Protein AF-F9ZCR3-F1 (afdb_monomer_lite)

Radius of gyration: 16.94 Å; chains: 1; bounding box: 32×31×44 Å

Structure (mmCIF, N/CA/C/O backbone):
data_AF-F9ZCR3-F1
#
_entry.id   AF-F9ZCR3-F1
#
loop_
_atom_site.group_PDB
_atom_site.id
_atom_site.type_symbol
_atom_site.label_atom_id
_atom_site.label_alt_id
_atom_site.label_comp_id
_atom_site.label_asym_id
_atom_site.label_entity_id
_atom_site.label_seq_id
_atom_site.pdbx_PDB_ins_code
_atom_site.Cartn_x
_atom_site.Cartn_y
_atom_site.Cartn_z
_atom_site.occupancy
_atom_site.B_iso_or_equiv
_atom_site.auth_seq_id
_atom_site.auth_comp_id
_atom_site.auth_asym_id
_atom_site.auth_atom_id
_atom_site.pdbx_PDB_model_num
ATOM 1 N N . MET A 1 1 ? -20.426 14.164 30.805 1.00 53.47 1 MET A N 1
ATOM 2 C CA . MET A 1 1 ? -19.012 14.555 30.975 1.00 53.47 1 MET A CA 1
ATOM 3 C C . MET A 1 1 ? -18.303 14.321 29.653 1.00 53.47 1 MET A C 1
ATOM 5 O O . MET A 1 1 ? -18.051 13.174 29.308 1.00 53.47 1 MET A O 1
ATOM 9 N N . THR A 1 2 ? -18.074 15.368 28.868 1.00 70.62 2 THR A N 1
ATOM 10 C CA . THR A 1 2 ? -17.246 15.297 27.658 1.00 70.62 2 THR A CA 1
ATOM 11 C C . THR A 1 2 ? -15.791 15.407 28.100 1.00 70.62 2 THR A C 1
ATOM 13 O O . THR A 1 2 ? -15.430 16.381 28.751 1.00 70.62 2 THR A O 1
ATOM 16 N N . LYS A 1 3 ? -14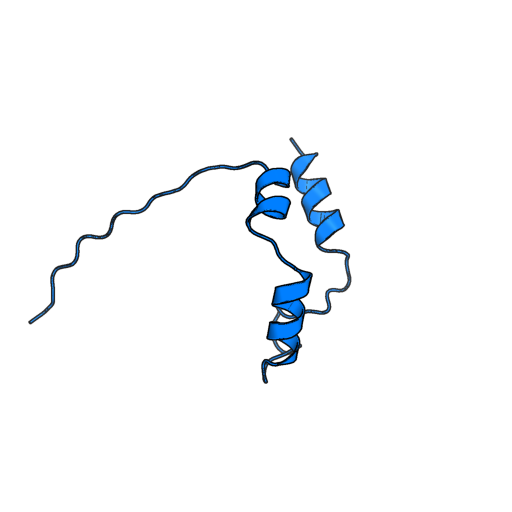.971 14.384 27.838 1.00 76.44 3 LYS A N 1
ATOM 17 C CA . LYS A 1 3 ? -13.525 14.493 28.062 1.00 76.44 3 LYS A CA 1
ATOM 18 C C . LYS A 1 3 ? -12.986 15.557 27.109 1.00 76.44 3 LYS A C 1
ATOM 20 O O . LYS A 1 3 ? -13.193 15.430 25.907 1.00 76.44 3 LYS A O 1
ATOM 25 N N . GLU A 1 4 ? -12.312 16.570 27.639 1.00 81.31 4 GLU A N 1
ATOM 26 C CA . GLU A 1 4 ? -11.479 17.448 26.822 1.00 81.31 4 GLU A CA 1
ATOM 27 C C . GLU A 1 4 ? -10.213 16.685 26.433 1.00 81.31 4 GLU A C 1
ATOM 29 O O . GLU A 1 4 ? -9.552 16.078 27.277 1.00 81.31 4 GLU A O 1
ATOM 34 N N . TYR A 1 5 ? -9.909 16.672 25.141 1.00 86.50 5 TYR A N 1
ATOM 35 C CA . TYR A 1 5 ? -8.682 16.113 24.598 1.00 86.50 5 TYR A CA 1
ATOM 36 C C . TYR A 1 5 ? -7.995 17.177 23.749 1.00 86.50 5 TYR A C 1
ATOM 38 O O . TYR A 1 5 ? -8.640 17.885 22.977 1.00 86.50 5 TYR A O 1
ATOM 46 N N . ILE A 1 6 ? -6.679 17.278 23.908 1.00 88.56 6 ILE A N 1
ATOM 47 C CA . ILE A 1 6 ? -5.822 18.097 23.056 1.00 88.56 6 ILE A CA 1
ATOM 48 C C . ILE A 1 6 ? -5.334 17.189 21.929 1.00 88.56 6 ILE A C 1
ATOM 50 O O . ILE A 1 6 ? -4.841 16.091 22.191 1.00 88.56 6 ILE A O 1
ATOM 54 N N . ILE A 1 7 ? -5.513 17.629 20.685 1.00 92.81 7 ILE A N 1
ATOM 55 C CA . ILE A 1 7 ? -5.017 16.937 19.493 1.00 92.81 7 ILE A CA 1
ATOM 56 C C . ILE A 1 7 ? -3.933 17.811 18.877 1.00 92.81 7 ILE A C 1
ATOM 58 O O . ILE A 1 7 ? -4.178 18.975 18.564 1.00 92.81 7 ILE A O 1
ATOM 62 N N . GLU A 1 8 ? -2.761 17.229 18.668 1.00 95.12 8 GLU A N 1
ATOM 63 C CA . GLU A 1 8 ? -1.658 17.835 17.929 1.00 95.12 8 GLU A CA 1
ATOM 64 C C . GLU A 1 8 ? -1.400 17.004 16.670 1.00 95.12 8 GLU A C 1
ATOM 66 O O . GLU A 1 8 ? -1.436 15.774 16.714 1.00 95.12 8 GLU A O 1
ATOM 71 N N . ASN A 1 9 ? -1.160 17.673 15.541 1.00 94.38 9 ASN A N 1
ATOM 72 C CA . ASN A 1 9 ? -0.891 17.021 14.262 1.00 94.38 9 ASN A CA 1
ATOM 73 C C . ASN A 1 9 ? 0.560 17.264 13.853 1.00 94.38 9 ASN A C 1
ATOM 75 O O . ASN A 1 9 ? 1.023 18.404 13.852 1.00 94.38 9 ASN A O 1
ATOM 79 N N . PHE A 1 10 ? 1.244 16.199 13.442 1.00 94.25 10 PHE A N 1
ATOM 80 C CA . PHE A 1 10 ? 2.612 16.253 12.937 1.00 94.25 10 PHE A CA 1
ATOM 81 C C . PHE A 1 10 ? 2.649 15.679 11.525 1.00 94.25 10 PHE A C 1
ATOM 83 O O . PHE A 1 10 ? 2.106 14.606 11.268 1.00 94.25 10 PHE A O 1
ATOM 90 N N . THR A 1 11 ? 3.306 16.390 10.614 1.00 94.44 11 THR A N 1
ATOM 91 C CA . THR A 1 11 ? 3.471 15.980 9.216 1.00 94.44 11 THR A CA 1
ATOM 92 C C . THR A 1 11 ? 4.898 16.255 8.769 1.00 94.44 11 THR A C 1
ATOM 94 O O . THR A 1 11 ? 5.456 17.298 9.108 1.00 94.44 11 THR A O 1
ATOM 97 N N . ALA A 1 12 ? 5.469 15.355 7.974 1.00 94.06 12 ALA A N 1
ATOM 98 C CA . ALA A 1 12 ? 6.769 15.528 7.338 1.00 94.06 12 ALA A CA 1
ATOM 99 C C . ALA A 1 12 ? 6.680 15.094 5.871 1.00 94.06 12 ALA A C 1
ATOM 101 O O . ALA A 1 12 ? 5.905 14.197 5.539 1.00 94.06 12 ALA A O 1
ATOM 102 N N . SER A 1 13 ? 7.463 15.738 5.006 1.00 93.69 13 SER A N 1
ATOM 103 C CA . SER A 1 13 ? 7.666 15.288 3.625 1.00 93.69 13 SER A CA 1
ATOM 104 C C . SER A 1 13 ? 8.892 14.380 3.577 1.00 93.69 13 SER A C 1
ATOM 106 O O . SER A 1 13 ? 9.903 14.703 4.198 1.00 93.69 13 SER A O 1
ATOM 108 N N . ILE A 1 14 ? 8.792 13.263 2.862 1.00 92.44 14 ILE A N 1
ATOM 109 C CA . ILE A 1 14 ? 9.884 12.310 2.627 1.00 92.44 14 ILE A CA 1
ATOM 110 C C . ILE A 1 14 ? 9.968 11.997 1.133 1.00 92.44 14 ILE A C 1
ATOM 112 O O . ILE A 1 14 ? 8.975 12.169 0.423 1.00 92.44 14 ILE A O 1
ATOM 116 N N . GLY A 1 15 ? 11.135 11.539 0.675 1.00 91.81 15 GLY A N 1
ATOM 117 C CA . GLY A 1 15 ? 11.292 10.992 -0.675 1.00 91.81 15 GLY A CA 1
ATOM 118 C C . GLY A 1 15 ? 10.484 9.706 -0.855 1.00 91.81 15 GLY A C 1
ATOM 119 O O . GLY A 1 15 ? 10.161 9.011 0.121 1.00 91.81 15 GLY A O 1
ATOM 120 N N . VAL A 1 16 ? 10.130 9.372 -2.096 1.00 91.81 16 VAL A N 1
ATOM 121 C CA . VAL A 1 16 ? 9.388 8.139 -2.382 1.00 91.81 16 VAL A CA 1
ATOM 122 C C . VAL A 1 16 ? 10.267 6.912 -2.126 1.00 91.81 16 VAL A C 1
ATOM 124 O O . VAL A 1 16 ? 9.763 5.885 -1.672 1.00 91.81 16 VAL A O 1
ATOM 127 N N . ASP A 1 17 ? 11.580 7.010 -2.328 1.00 91.81 17 ASP A N 1
ATOM 128 C CA . ASP A 1 17 ? 12.554 5.968 -1.987 1.00 91.81 17 ASP A CA 1
ATOM 129 C C . ASP A 1 17 ? 12.559 5.639 -0.479 1.00 91.81 17 ASP A C 1
ATOM 131 O O . ASP A 1 17 ? 12.522 4.470 -0.071 1.00 91.81 17 ASP A O 1
ATOM 135 N N . GLU A 1 18 ? 12.523 6.669 0.365 1.00 94.12 18 GLU A N 1
ATOM 136 C CA . GLU A 1 18 ? 12.409 6.540 1.812 1.00 94.12 18 GLU 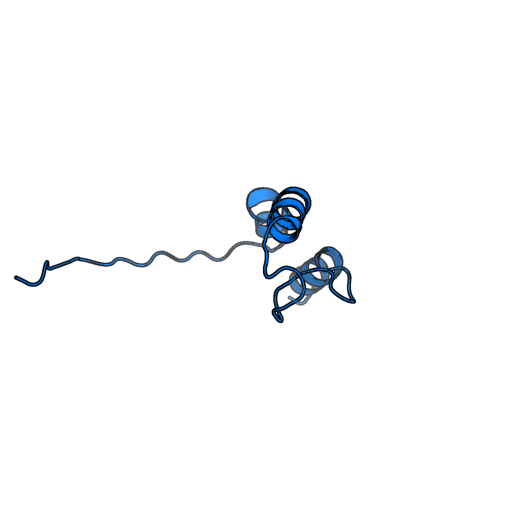A CA 1
ATOM 137 C C . GLU A 1 18 ? 11.055 5.931 2.201 1.00 94.12 18 GLU A C 1
ATOM 139 O O . GLU A 1 18 ? 10.995 5.018 3.030 1.00 94.12 18 GLU A O 1
ATOM 144 N N . TYR A 1 19 ? 9.968 6.380 1.566 1.00 92.31 19 TYR A N 1
ATOM 145 C CA . TYR A 1 19 ? 8.640 5.803 1.762 1.00 92.31 19 TYR A CA 1
ATOM 146 C C . TYR A 1 19 ? 8.617 4.300 1.446 1.00 92.31 19 TYR A C 1
ATOM 148 O O . TYR A 1 19 ? 8.162 3.495 2.268 1.00 92.31 19 TYR A O 1
ATOM 156 N N . ILE A 1 20 ? 9.144 3.914 0.279 1.00 91.38 20 ILE A N 1
ATOM 157 C CA . ILE A 1 20 ? 9.167 2.525 -0.182 1.00 91.38 20 ILE A CA 1
ATOM 158 C C . ILE A 1 20 ? 10.001 1.661 0.768 1.00 91.38 20 ILE A C 1
ATOM 160 O O . ILE A 1 20 ? 9.535 0.614 1.213 1.00 91.38 20 ILE A O 1
ATOM 164 N N . SER A 1 21 ? 11.213 2.106 1.105 1.00 92.75 21 SER A N 1
ATOM 165 C CA . SER A 1 21 ? 12.158 1.312 1.899 1.00 92.75 21 SER A CA 1
ATOM 166 C C . SER A 1 21 ? 11.745 1.147 3.362 1.00 92.75 21 SER A C 1
ATOM 168 O O . SER A 1 21 ? 11.975 0.086 3.945 1.00 92.75 21 SER A O 1
ATOM 170 N N . ARG A 1 22 ? 11.141 2.174 3.974 1.00 94.56 22 ARG A N 1
ATOM 171 C CA . ARG A 1 22 ? 10.855 2.181 5.418 1.00 94.56 22 ARG A CA 1
ATOM 172 C C . ARG A 1 22 ? 9.415 1.837 5.770 1.00 94.56 22 ARG A C 1
ATOM 174 O O . ARG A 1 22 ? 9.180 1.310 6.857 1.00 94.56 22 ARG A O 1
ATOM 181 N N . PHE A 1 23 ? 8.458 2.159 4.901 1.00 92.81 23 PHE A N 1
ATOM 182 C CA . PHE A 1 23 ? 7.036 2.138 5.256 1.00 92.81 23 PHE A CA 1
ATOM 183 C C . PHE A 1 23 ? 6.181 1.241 4.351 1.00 92.81 23 PHE A C 1
ATOM 185 O O . PHE A 1 23 ? 5.095 0.835 4.769 1.00 92.81 23 PHE A O 1
ATOM 192 N N . ARG A 1 24 ? 6.651 0.882 3.148 1.00 91.81 24 ARG A N 1
ATOM 193 C CA . ARG A 1 24 ? 5.881 0.093 2.173 1.00 91.81 24 ARG A CA 1
ATOM 194 C C . ARG A 1 24 ? 6.371 -1.357 2.060 1.00 91.81 24 ARG A C 1
ATOM 196 O O . ARG A 1 24 ? 7.026 -1.742 1.096 1.00 91.81 24 ARG A O 1
ATOM 203 N N . ASP A 1 25 ? 5.970 -2.201 3.008 1.00 93.50 25 ASP A N 1
ATOM 204 C CA . ASP A 1 25 ? 6.177 -3.660 2.930 1.00 93.50 25 ASP A CA 1
ATOM 205 C C . ASP A 1 25 ? 5.024 -4.353 2.179 1.00 93.50 25 ASP A C 1
ATOM 207 O O . ASP A 1 25 ? 4.138 -4.981 2.763 1.00 93.50 25 ASP A O 1
ATOM 211 N N . GLU A 1 26 ? 5.010 -4.202 0.855 1.00 91.75 26 GLU A N 1
ATOM 212 C CA . GLU A 1 26 ? 3.945 -4.731 -0.007 1.00 91.75 26 GLU A CA 1
ATOM 213 C C . GLU A 1 26 ? 3.717 -6.235 0.178 1.00 91.75 26 GLU A C 1
ATOM 215 O O . GLU A 1 26 ? 2.575 -6.675 0.321 1.00 91.75 26 GLU A O 1
ATOM 220 N N . LYS A 1 27 ? 4.797 -7.024 0.225 1.00 91.44 27 LYS A N 1
ATOM 221 C CA . LYS A 1 27 ? 4.707 -8.487 0.332 1.00 91.44 27 LYS A CA 1
ATOM 222 C C . LYS A 1 27 ? 3.977 -8.897 1.604 1.00 91.44 27 LYS A C 1
ATOM 224 O O . LYS A 1 27 ? 3.109 -9.765 1.556 1.00 91.44 27 LYS A O 1
ATOM 229 N N . ARG A 1 28 ? 4.289 -8.253 2.729 1.00 93.88 28 ARG A N 1
ATOM 230 C CA . ARG A 1 28 ? 3.615 -8.517 4.000 1.00 93.88 28 ARG A CA 1
ATOM 231 C C . ARG A 1 28 ? 2.140 -8.123 3.965 1.00 93.88 28 ARG A C 1
ATOM 233 O O . ARG A 1 28 ? 1.298 -8.894 4.420 1.00 93.88 28 ARG A O 1
ATOM 240 N N . PHE A 1 29 ? 1.813 -6.939 3.449 1.00 92.19 29 PHE A N 1
ATOM 241 C CA . PHE A 1 29 ? 0.433 -6.447 3.475 1.00 92.19 29 PHE A CA 1
ATOM 242 C C . PHE A 1 29 ? -0.487 -7.163 2.483 1.00 92.19 29 PHE A C 1
ATOM 244 O O . PHE A 1 29 ? -1.649 -7.391 2.815 1.00 92.19 29 PHE A O 1
ATOM 251 N N . VAL A 1 30 ? 0.015 -7.603 1.326 1.00 93.88 30 VAL A N 1
ATOM 252 C CA . VAL A 1 30 ? -0.773 -8.407 0.376 1.00 93.88 30 VAL A CA 1
ATOM 253 C C . VAL A 1 30 ? -1.251 -9.716 1.013 1.00 93.88 30 VAL A C 1
ATOM 255 O O . VAL A 1 30 ? -2.396 -10.114 0.798 1.00 93.88 30 VAL A O 1
ATOM 258 N N . GLU A 1 31 ? -0.435 -10.355 1.853 1.00 96.00 31 GLU A N 1
ATOM 259 C CA . GLU A 1 31 ? -0.849 -11.564 2.576 1.00 96.00 31 GLU A CA 1
ATOM 260 C C . GLU A 1 31 ? -1.935 -11.289 3.627 1.00 96.00 31 GLU A C 1
ATOM 262 O O . GLU A 1 31 ? -2.816 -12.126 3.830 1.00 96.00 31 GLU A O 1
ATOM 267 N N . PHE A 1 32 ? -1.946 -10.108 4.254 1.00 95.56 32 PHE A N 1
ATOM 268 C CA . PHE A 1 32 ? -3.068 -9.693 5.105 1.00 95.56 32 PHE A CA 1
ATOM 269 C C . PHE A 1 32 ? -4.323 -9.378 4.287 1.00 95.56 32 PHE A C 1
ATOM 271 O O . PHE A 1 32 ? -5.422 -9.757 4.689 1.00 95.56 32 PHE A O 1
ATOM 278 N N . CYS A 1 33 ? -4.179 -8.743 3.118 1.00 95.00 33 CYS A N 1
ATOM 279 C CA . CYS A 1 33 ? -5.301 -8.500 2.215 1.00 95.00 33 CYS A CA 1
ATOM 280 C C . CYS A 1 33 ? -5.977 -9.812 1.805 1.00 95.00 33 CYS A C 1
ATOM 282 O O . CYS A 1 33 ? -7.198 -9.885 1.870 1.00 95.00 33 CYS A O 1
ATOM 284 N N . LYS A 1 34 ? -5.214 -10.858 1.461 1.00 95.38 34 LYS A N 1
ATOM 285 C CA . LYS A 1 34 ? -5.756 -12.180 1.088 1.00 95.38 34 LYS A CA 1
ATOM 286 C C . LYS A 1 34 ? -6.528 -12.876 2.214 1.00 95.38 34 LYS A C 1
ATOM 288 O O . LYS A 1 34 ? -7.383 -13.709 1.936 1.00 95.38 34 LYS A O 1
ATOM 293 N N . GLN A 1 35 ? -6.240 -12.547 3.474 1.00 97.50 35 GLN A N 1
ATOM 294 C CA . GLN A 1 35 ? -6.963 -13.074 4.641 1.00 97.50 35 GLN A CA 1
ATOM 295 C C . GLN A 1 35 ? -8.251 -12.295 4.944 1.00 97.50 35 GLN A C 1
ATOM 297 O O . GLN A 1 35 ? -9.092 -12.759 5.713 1.00 97.50 35 GLN A O 1
ATOM 302 N N . CYS A 1 36 ? -8.415 -11.105 4.364 1.00 96.69 36 CYS A N 1
ATOM 303 C CA . CYS A 1 36 ? -9.593 -10.279 4.570 1.00 96.69 36 CYS A CA 1
ATOM 304 C C . CYS A 1 36 ? -10.806 -10.877 3.832 1.00 96.69 36 CYS A C 1
ATOM 306 O O . CYS A 1 36 ? -10.731 -11.085 2.621 1.00 96.69 36 CYS A O 1
ATOM 308 N N . PRO A 1 37 ? -11.968 -11.051 4.490 1.00 96.88 37 PRO A N 1
ATOM 309 C CA . PRO A 1 37 ? -13.200 -11.467 3.811 1.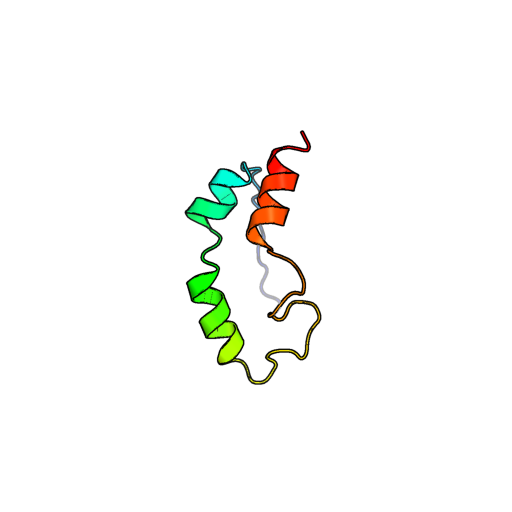00 96.88 37 PRO A CA 1
ATOM 310 C C . PRO A 1 37 ? -13.643 -10.511 2.694 1.00 96.88 37 PRO A C 1
ATOM 312 O O . PRO A 1 37 ? -14.382 -10.902 1.799 1.00 96.88 37 PRO A O 1
ATOM 315 N N . ASN A 1 38 ? -13.187 -9.255 2.740 1.00 96.12 38 ASN A N 1
ATOM 316 C CA . ASN A 1 38 ? -13.479 -8.232 1.738 1.00 96.12 38 ASN A CA 1
ATOM 317 C C . ASN A 1 38 ? -12.441 -8.176 0.598 1.00 96.12 38 ASN A C 1
ATOM 319 O O . ASN A 1 38 ? -12.456 -7.232 -0.191 1.00 96.12 38 ASN A O 1
ATOM 323 N N . TYR A 1 39 ? -11.514 -9.135 0.515 1.00 96.62 39 TYR A N 1
ATOM 324 C CA . TYR A 1 39 ? -10.500 -9.174 -0.540 1.00 96.62 39 TYR A CA 1
ATOM 325 C C . TYR A 1 39 ? -11.136 -9.103 -1.936 1.00 96.62 39 TYR A C 1
ATOM 327 O O . TYR A 1 39 ? -12.091 -9.820 -2.224 1.00 96.62 39 TYR A O 1
ATOM 335 N N . GLY A 1 40 ? -10.621 -8.214 -2.787 1.00 96.00 40 GLY A N 1
ATOM 336 C CA . GLY A 1 40 ? -11.125 -7.991 -4.146 1.00 96.00 40 GLY A CA 1
ATOM 337 C C . GLY A 1 40 ? -12.451 -7.221 -4.251 1.00 96.00 40 GLY A C 1
ATOM 338 O O . GLY A 1 40 ? -12.935 -7.026 -5.359 1.00 96.00 40 GLY A O 1
ATOM 339 N N . ASN A 1 41 ? -13.039 -6.761 -3.139 1.00 95.56 41 ASN A N 1
ATOM 340 C CA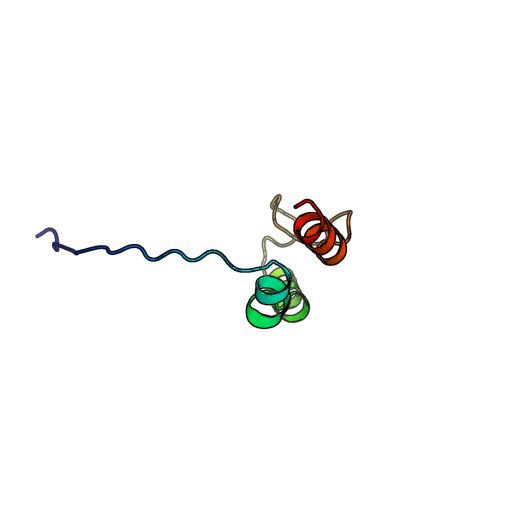 . ASN A 1 41 ? -14.366 -6.121 -3.133 1.00 95.56 41 ASN A CA 1
ATOM 341 C C . ASN A 1 41 ? -14.336 -4.605 -2.866 1.00 95.56 41 ASN A C 1
ATOM 343 O O . ASN A 1 41 ? -15.381 -3.982 -2.683 1.00 95.56 41 ASN A O 1
ATOM 347 N N . SER A 1 42 ? -13.155 -3.986 -2.827 1.00 92.75 42 SER A N 1
ATOM 348 C CA . SER A 1 42 ? -13.016 -2.529 -2.730 1.00 92.75 42 SER A CA 1
ATOM 349 C C . SER A 1 42 ? -12.008 -2.013 -3.747 1.00 92.75 42 SER A C 1
ATOM 351 O O . SER A 1 42 ? -11.100 -2.742 -4.136 1.00 92.75 42 SER A O 1
ATOM 353 N N . TRP A 1 43 ? -12.130 -0.740 -4.127 1.00 91.62 43 TRP A N 1
ATOM 354 C CA . TRP A 1 43 ? -11.213 -0.091 -5.070 1.00 91.62 43 TRP A CA 1
ATOM 355 C C . TRP A 1 43 ? -9.737 -0.146 -4.629 1.00 91.62 43 TRP A C 1
ATOM 357 O O . TRP A 1 43 ? -8.847 -0.174 -5.468 1.00 91.62 43 TRP A O 1
ATOM 367 N N . GLY A 1 44 ? -9.470 -0.210 -3.320 1.00 90.56 44 GLY A N 1
ATOM 368 C CA . GLY A 1 44 ? -8.114 -0.329 -2.776 1.00 90.56 44 GLY A CA 1
ATOM 369 C C . GLY A 1 44 ? -7.615 -1.767 -2.597 1.00 90.56 44 GLY A C 1
ATOM 370 O O . GLY A 1 44 ? -6.532 -1.960 -2.048 1.00 90.56 44 GLY A O 1
ATOM 371 N N . CYS A 1 45 ? -8.393 -2.787 -2.974 1.00 93.75 45 CYS A N 1
ATOM 372 C CA . CYS A 1 45 ? -7.970 -4.176 -2.825 1.00 93.75 45 CYS A CA 1
ATOM 373 C C . CYS A 1 45 ? -7.060 -4.614 -3.983 1.00 93.75 45 CYS A C 1
ATOM 375 O O . CYS A 1 45 ? -7.399 -4.358 -5.135 1.00 93.75 45 CYS A O 1
ATOM 377 N N . PRO A 1 46 ? -5.985 -5.374 -3.705 1.00 92.62 46 PRO A N 1
ATOM 378 C CA . PRO A 1 46 ? -5.275 -6.097 -4.752 1.00 92.62 46 PRO A CA 1
ATOM 379 C C . PRO A 1 46 ? -6.103 -7.292 -5.284 1.00 92.62 46 PRO A C 1
ATOM 381 O O . PRO A 1 46 ? -7.028 -7.737 -4.594 1.00 92.62 46 PRO A O 1
ATOM 384 N N . PRO A 1 47 ? -5.733 -7.877 -6.446 1.00 92.81 47 PRO A N 1
ATOM 385 C CA . PRO A 1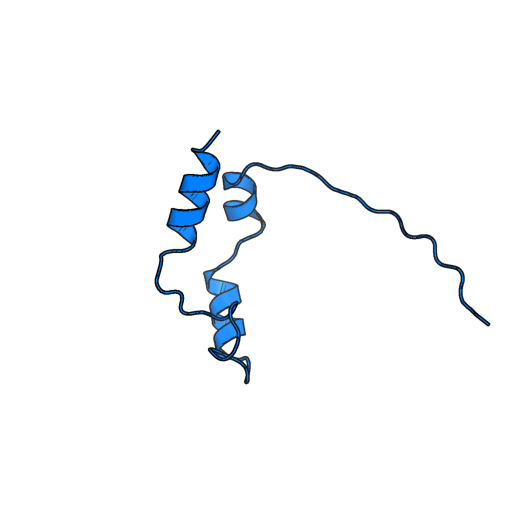 47 ? -4.638 -7.458 -7.327 1.00 92.81 47 PRO A CA 1
ATOM 386 C C . PRO A 1 47 ? -5.008 -6.229 -8.168 1.00 92.81 47 PRO A C 1
ATOM 388 O O . PRO A 1 47 ? -6.149 -6.082 -8.594 1.00 92.81 47 PRO A O 1
ATOM 391 N N . PHE A 1 48 ? -4.020 -5.373 -8.418 1.00 91.12 48 PHE A N 1
ATOM 392 C CA . PHE A 1 48 ? -4.148 -4.243 -9.337 1.00 91.12 48 PHE A CA 1
ATOM 393 C C . PHE A 1 48 ? -3.771 -4.678 -10.758 1.00 91.12 48 PHE A C 1
ATOM 395 O O . PHE A 1 48 ? -3.031 -5.644 -10.943 1.00 91.12 48 PHE A O 1
ATOM 402 N N . ASP A 1 49 ? -4.275 -3.966 -11.761 1.00 91.56 49 ASP A N 1
ATOM 403 C CA . ASP A 1 49 ? -3.985 -4.182 -13.183 1.00 91.56 49 ASP A CA 1
ATOM 404 C C . ASP A 1 49 ? -2.664 -3.534 -13.644 1.00 91.56 49 ASP A C 1
ATOM 406 O O . ASP A 1 49 ? -2.311 -3.609 -14.820 1.00 91.56 49 ASP A O 1
ATOM 410 N N . PHE A 1 50 ? -1.910 -2.944 -12.713 1.00 91.38 50 PHE A N 1
ATOM 411 C CA . PHE A 1 50 ? -0.596 -2.344 -12.929 1.00 91.38 50 PHE A CA 1
ATOM 412 C C . PHE A 1 50 ? 0.379 -2.691 -11.795 1.00 91.38 50 PHE A C 1
ATOM 414 O O . PHE A 1 50 ? -0.029 -3.038 -10.682 1.00 91.38 50 PHE A O 1
ATOM 421 N N . ASP A 1 51 ? 1.681 -2.560 -12.066 1.00 90.69 51 ASP A N 1
ATOM 422 C CA . ASP A 1 51 ? 2.716 -2.676 -11.039 1.00 90.69 51 ASP A CA 1
ATOM 423 C C . ASP A 1 51 ? 2.748 -1.403 -10.182 1.00 90.69 51 ASP A C 1
ATOM 425 O O . ASP A 1 51 ? 3.137 -0.313 -10.612 1.00 90.69 51 ASP A O 1
ATOM 429 N N . THR A 1 52 ? 2.297 -1.540 -8.939 1.00 90.25 52 THR A N 1
ATOM 430 C CA . THR A 1 52 ? 2.225 -0.413 -8.005 1.00 90.25 52 THR A CA 1
ATOM 431 C C . THR A 1 52 ? 3.600 0.080 -7.540 1.00 90.25 52 THR A C 1
ATOM 433 O O . THR A 1 52 ? 3.707 1.228 -7.114 1.00 90.25 52 THR A O 1
ATOM 436 N N . GLY A 1 53 ? 4.647 -0.745 -7.615 1.00 89.50 53 GLY A N 1
ATOM 437 C CA . GLY A 1 53 ? 6.022 -0.355 -7.312 1.00 89.50 53 GLY A CA 1
ATOM 438 C C . GLY A 1 53 ? 6.630 0.502 -8.421 1.00 89.50 53 GLY A C 1
ATOM 439 O O . GLY A 1 53 ? 7.174 1.569 -8.132 1.00 89.50 53 GLY A O 1
ATOM 440 N N . GLU A 1 54 ? 6.473 0.093 -9.684 1.00 89.44 54 GLU A N 1
ATOM 441 C CA . GLU A 1 54 ? 6.903 0.886 -10.847 1.00 89.44 54 GLU A CA 1
ATOM 442 C C . GLU A 1 54 ? 6.204 2.250 -10.883 1.00 89.44 54 GLU A C 1
ATOM 444 O O . GLU A 1 54 ? 6.848 3.277 -11.102 1.00 89.44 54 GLU A O 1
ATOM 449 N N . PHE A 1 55 ? 4.901 2.285 -10.586 1.00 89.19 55 PHE A N 1
ATOM 450 C CA . PHE A 1 55 ? 4.139 3.534 -10.550 1.00 89.19 55 PHE A CA 1
ATOM 451 C C . PHE A 1 55 ? 4.682 4.539 -9.521 1.00 89.19 55 PHE A C 1
ATOM 453 O O . PHE A 1 55 ? 4.759 5.736 -9.798 1.00 89.19 55 PHE A O 1
ATOM 460 N N . LEU A 1 56 ? 5.101 4.069 -8.343 1.00 88.50 56 LEU A N 1
ATOM 461 C CA . LEU A 1 56 ? 5.673 4.937 -7.311 1.00 88.50 56 LEU A CA 1
ATOM 462 C C . LEU A 1 56 ? 7.046 5.483 -7.714 1.00 88.50 56 LEU A C 1
ATOM 464 O O . LEU A 1 56 ? 7.341 6.645 -7.448 1.00 88.50 56 LEU A O 1
ATOM 468 N N . VAL A 1 57 ? 7.863 4.690 -8.410 1.00 84.75 57 VAL A N 1
ATOM 469 C CA . VAL A 1 57 ? 9.152 5.167 -8.935 1.00 84.75 57 VAL A CA 1
ATOM 470 C C . VAL A 1 57 ? 8.945 6.283 -9.963 1.00 84.7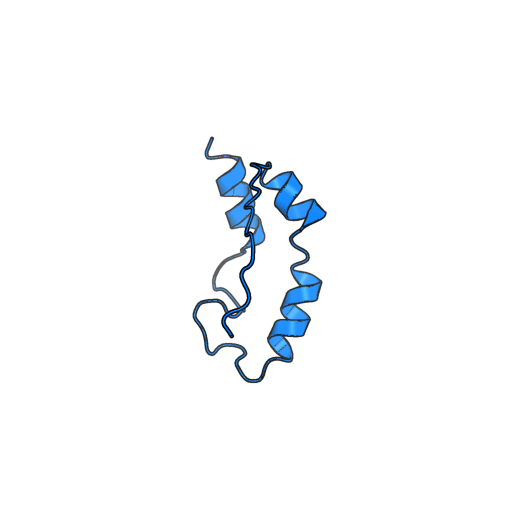5 57 VAL A C 1
ATOM 472 O O . VAL A 1 57 ? 9.720 7.234 -9.991 1.00 84.75 57 VAL A O 1
ATOM 475 N N . ILE A 1 58 ? 7.887 6.234 -10.778 1.00 83.69 58 ILE A N 1
ATOM 476 C CA . ILE A 1 58 ? 7.567 7.331 -11.708 1.00 83.69 58 ILE A CA 1
ATOM 477 C C . ILE A 1 58 ? 7.285 8.634 -10.949 1.00 83.69 58 ILE A C 1
ATOM 479 O O . ILE A 1 58 ? 7.743 9.688 -11.381 1.00 83.69 58 ILE A O 1
ATOM 483 N N . ILE A 1 59 ? 6.579 8.567 -9.816 1.00 79.25 59 ILE A N 1
ATOM 484 C CA . ILE A 1 59 ? 6.267 9.748 -8.994 1.00 79.25 59 ILE A CA 1
ATOM 485 C C . ILE A 1 59 ? 7.545 10.402 -8.456 1.00 79.25 59 ILE A C 1
ATOM 487 O O . ILE A 1 59 ? 7.643 11.623 -8.489 1.00 79.25 59 ILE A O 1
ATOM 491 N N . GLU A 1 60 ? 8.539 9.612 -8.042 1.00 75.56 60 GLU A N 1
ATOM 492 C CA . GLU A 1 60 ? 9.849 10.137 -7.620 1.00 75.56 60 GLU A CA 1
ATOM 493 C C . GLU A 1 60 ? 10.520 10.970 -8.726 1.00 75.56 60 GLU A C 1
ATOM 495 O O . GLU A 1 60 ? 11.095 12.020 -8.465 1.00 75.56 60 GLU A O 1
ATOM 500 N N . ASN A 1 61 ? 10.416 10.515 -9.978 1.00 71.12 61 ASN A N 1
ATOM 501 C CA . ASN A 1 61 ? 11.091 11.121 -11.129 1.00 71.12 61 ASN A CA 1
ATOM 502 C C . ASN A 1 61 ? 10.267 12.220 -11.827 1.00 71.12 61 ASN A C 1
ATOM 504 O O . ASN A 1 61 ? 10.707 12.763 -12.840 1.00 71.12 61 ASN A O 1
ATOM 508 N N . ALA A 1 62 ? 9.064 12.532 -11.334 1.00 68.44 62 ALA A N 1
ATOM 509 C CA . ALA A 1 62 ? 8.192 13.567 -11.893 1.00 68.44 62 ALA A CA 1
ATOM 510 C C . ALA A 1 62 ? 8.502 14.985 -11.359 1.00 68.44 62 ALA A C 1
ATOM 512 O O . ALA A 1 62 ? 7.745 15.919 -11.641 1.00 68.44 62 ALA A O 1
ATOM 513 N N . HIS A 1 63 ? 9.591 15.134 -10.596 1.00 53.69 63 HIS A N 1
ATOM 514 C CA . HIS A 1 63 ? 10.078 16.383 -10.006 1.00 53.69 63 HIS A CA 1
ATOM 515 C C . HIS A 1 63 ? 11.291 16.952 -10.749 1.00 53.69 63 HIS A C 1
ATOM 517 O O . HIS A 1 63 ? 12.251 16.193 -11.004 1.00 53.69 63 HIS A O 1
#

Organism: Odoribacter splanchnicus (strain ATCC 29572 / DSM 20712 / CIP 104287 / JCM 15291 / NCTC 10825 / 1651/6) (NCBI:txid709991)

Secondary structure (DSSP, 8-state):
-PPP-----------HHHHHHHH--HHHHHHHHHHSTTTTSSTTPSPPSS-HHHHHHHHHTT-

InterPro domains:
  IPR019271 Protein of unknown function DUF2284, metal-binding [PF10050] (26-56)

pLDDT: mean 89.36, std 9.09, range [53.47, 97.5]

Foldseek 3Di:
DDDDDDDDDDDDDDALVCCCVPPNPPVVVLVVLVVDPCAPVDPPHDDDPDDPVVVSVVVNVPD

Sequence (63 aa):
MTKEYIIENFTASIGVDEYISRFRDEKRFVEFCKQCPNYGNSWGCPPFDFDTGEFLVIIENAH